Protein AF-A0AA97GCQ3-F1 (afdb_monomer_lite)

Structure (mmCIF, N/CA/C/O backbone):
data_AF-A0AA97GCQ3-F1
#
_entry.id   AF-A0AA97GCQ3-F1
#
loop_
_atom_site.group_PDB
_atom_site.id
_atom_site.type_symbol
_atom_site.label_atom_id
_atom_site.label_alt_id
_atom_site.label_comp_id
_atom_site.label_asym_id
_atom_site.label_entity_id
_atom_site.label_seq_id
_atom_site.pdbx_PDB_ins_code
_atom_site.Cartn_x
_atom_site.Cartn_y
_atom_site.Cartn_z
_atom_site.occupancy
_atom_site.B_iso_or_equiv
_atom_site.auth_seq_id
_atom_site.auth_comp_id
_atom_site.auth_asym_id
_atom_site.auth_atom_id
_atom_site.pdbx_PDB_model_num
ATOM 1 N N . MET A 1 1 ? -3.962 -22.859 -8.274 1.00 42.84 1 MET A N 1
ATOM 2 C CA . MET A 1 1 ? -2.793 -22.148 -7.695 1.00 42.84 1 MET A CA 1
ATOM 3 C C . MET A 1 1 ? -1.453 -22.818 -8.018 1.00 42.84 1 MET A C 1
ATOM 5 O O . MET A 1 1 ? -0.498 -22.085 -8.235 1.00 42.84 1 MET A O 1
ATOM 9 N N . ASN A 1 2 ? -1.375 -24.152 -8.142 1.00 38.94 2 ASN A N 1
ATOM 10 C CA . ASN A 1 2 ? -0.140 -24.864 -8.532 1.00 38.94 2 ASN A CA 1
ATOM 11 C C . ASN A 1 2 ? 0.263 -24.705 -10.015 1.00 38.94 2 ASN A C 1
ATOM 13 O O . ASN A 1 2 ? 1.421 -24.911 -10.347 1.00 38.94 2 ASN A O 1
ATOM 17 N N . GLU A 1 3 ? -0.654 -24.287 -10.896 1.00 45.84 3 GLU A N 1
ATOM 18 C CA . GLU A 1 3 ? -0.382 -24.079 -12.334 1.00 45.84 3 GLU A CA 1
ATOM 19 C C . GLU A 1 3 ? 0.534 -22.890 -12.657 1.00 45.84 3 GLU A C 1
ATOM 21 O O . GLU A 1 3 ? 1.082 -22.820 -13.752 1.00 45.84 3 GLU A O 1
ATOM 26 N N . TYR A 1 4 ? 0.721 -21.948 -11.728 1.00 51.69 4 TYR A N 1
ATOM 27 C CA . TYR A 1 4 ? 1.349 -20.656 -12.038 1.00 51.69 4 TYR A CA 1
ATOM 28 C C . TYR A 1 4 ? 2.735 -20.442 -11.408 1.00 51.69 4 TYR A C 1
ATOM 30 O O . TYR A 1 4 ? 3.248 -19.329 -11.468 1.00 51.69 4 TYR A O 1
ATOM 38 N N . ASN A 1 5 ? 3.366 -21.477 -10.831 1.00 46.22 5 ASN A N 1
ATOM 39 C CA . ASN A 1 5 ? 4.732 -21.401 -10.276 1.00 46.22 5 ASN A CA 1
ATOM 40 C C . ASN A 1 5 ? 4.979 -20.177 -9.356 1.00 46.22 5 ASN A C 1
ATOM 42 O O . ASN A 1 5 ? 6.012 -19.516 -9.427 1.00 46.22 5 ASN A O 1
ATOM 46 N N . PHE A 1 6 ? 4.042 -19.870 -8.452 1.00 53.06 6 PHE A N 1
ATOM 47 C CA . PHE A 1 6 ? 4.215 -18.798 -7.454 1.00 53.06 6 PHE A CA 1
ATOM 48 C C . PHE A 1 6 ? 5.164 -19.170 -6.292 1.00 53.06 6 PHE A C 1
ATOM 50 O O . PHE A 1 6 ? 5.409 -18.355 -5.407 1.00 53.06 6 PHE A O 1
ATOM 57 N N . THR A 1 7 ? 5.708 -20.388 -6.269 1.00 48.38 7 THR A N 1
ATOM 58 C CA . THR A 1 7 ? 6.380 -20.993 -5.105 1.00 48.38 7 THR A CA 1
ATOM 59 C C . THR A 1 7 ? 7.801 -20.492 -4.831 1.00 48.38 7 THR A C 1
ATOM 61 O O . THR A 1 7 ? 8.324 -20.756 -3.753 1.00 48.38 7 THR A O 1
ATOM 64 N N . SER A 1 8 ? 8.429 -19.735 -5.739 1.00 54.22 8 SER A N 1
ATOM 65 C CA . SER A 1 8 ? 9.792 -19.211 -5.540 1.00 54.22 8 SER A CA 1
ATOM 66 C C . SER A 1 8 ? 9.859 -17.718 -5.186 1.00 54.22 8 SER A C 1
ATOM 68 O O . SER A 1 8 ? 10.947 -17.141 -5.193 1.00 54.22 8 SER A O 1
ATOM 70 N N . PHE A 1 9 ? 8.728 -17.058 -4.912 1.00 62.56 9 PHE A N 1
ATOM 71 C CA . PHE A 1 9 ? 8.729 -15.639 -4.549 1.00 62.56 9 PHE A CA 1
ATOM 72 C C . PHE A 1 9 ? 8.988 -15.460 -3.049 1.00 62.56 9 PHE A C 1
ATOM 74 O O . PHE A 1 9 ? 8.114 -15.696 -2.220 1.00 62.56 9 PHE A O 1
ATOM 81 N N . GLN A 1 10 ? 10.199 -15.027 -2.703 1.00 68.31 10 GLN A N 1
ATOM 82 C CA . GLN A 1 10 ? 10.543 -14.633 -1.339 1.00 68.31 10 GLN A CA 1
ATOM 83 C C . GLN A 1 10 ? 10.162 -13.167 -1.125 1.00 68.31 10 GLN A C 1
ATOM 85 O O . GLN A 1 10 ? 10.665 -12.272 -1.808 1.00 68.31 10 GLN A O 1
ATOM 90 N N . ILE A 1 11 ? 9.262 -12.914 -0.174 1.00 73.00 11 ILE A N 1
ATOM 91 C CA . ILE A 1 11 ? 8.890 -11.555 0.219 1.00 73.00 11 ILE A CA 1
ATOM 92 C C . ILE A 1 11 ? 10.073 -10.955 0.981 1.00 73.00 11 ILE A C 1
ATOM 94 O O . ILE A 1 11 ? 10.389 -11.376 2.090 1.00 73.00 11 ILE A O 1
ATOM 98 N N . GLY A 1 12 ? 10.738 -9.971 0.380 1.00 83.38 12 GLY A N 1
ATOM 99 C CA . GLY A 1 12 ? 11.821 -9.250 1.042 1.00 83.38 12 GLY A CA 1
ATOM 100 C C . GLY A 1 12 ? 11.315 -8.363 2.184 1.00 83.38 12 GLY A C 1
ATOM 101 O O . GLY A 1 12 ? 10.216 -7.812 2.117 1.00 83.38 12 GLY A O 1
ATOM 102 N N . GLU A 1 13 ? 12.158 -8.144 3.193 1.00 88.75 13 GLU A N 1
ATOM 103 C CA . GLU A 1 13 ? 11.871 -7.297 4.365 1.00 88.75 13 GLU A CA 1
ATOM 104 C C . GLU A 1 13 ? 11.362 -5.895 3.980 1.00 88.75 13 GLU A C 1
ATOM 106 O O . GLU A 1 13 ? 10.442 -5.350 4.593 1.00 88.75 13 GLU A O 1
ATOM 111 N N . LYS A 1 14 ? 11.923 -5.322 2.909 1.00 89.19 14 LYS A N 1
ATOM 112 C CA . LYS A 1 14 ? 11.531 -4.014 2.370 1.00 89.19 14 LYS A CA 1
ATOM 113 C C . LYS A 1 14 ? 10.065 -3.973 1.933 1.00 89.19 14 LYS A C 1
ATOM 115 O O . LYS A 1 14 ? 9.393 -2.966 2.147 1.00 89.19 14 LYS A O 1
ATOM 120 N N . THR A 1 15 ? 9.565 -5.056 1.340 1.00 89.94 15 THR A N 1
ATOM 121 C CA . THR A 1 15 ? 8.166 -5.166 0.915 1.00 89.94 15 THR A CA 1
ATOM 122 C C . THR A 1 15 ? 7.246 -5.115 2.125 1.00 89.94 15 THR A C 1
ATOM 124 O O . THR A 1 15 ? 6.316 -4.312 2.142 1.00 89.94 15 THR A O 1
ATOM 127 N N . THR A 1 16 ? 7.553 -5.901 3.159 1.00 91.19 16 THR A N 1
ATOM 128 C CA . THR A 1 16 ? 6.791 -5.917 4.412 1.00 91.19 16 THR A CA 1
ATOM 129 C C . THR A 1 16 ? 6.785 -4.540 5.069 1.00 91.19 16 THR A C 1
ATOM 131 O O . THR A 1 16 ? 5.714 -4.013 5.348 1.00 91.19 16 THR A O 1
ATOM 134 N N . LYS A 1 17 ? 7.953 -3.898 5.222 1.00 92.69 17 LYS A N 1
ATOM 135 C CA . LYS A 1 17 ? 8.060 -2.547 5.805 1.00 92.69 17 LYS A CA 1
ATOM 136 C C . LYS A 1 17 ? 7.222 -1.512 5.055 1.00 92.69 17 LYS A C 1
ATOM 138 O O . LYS A 1 17 ? 6.518 -0.724 5.681 1.00 92.69 17 LYS A O 1
ATOM 143 N N . ASN A 1 18 ? 7.275 -1.517 3.722 1.00 92.75 18 ASN A N 1
ATOM 144 C CA . ASN A 1 18 ? 6.509 -0.567 2.919 1.00 92.75 18 ASN A CA 1
ATOM 145 C C . ASN A 1 18 ? 5.001 -0.812 3.041 1.00 92.75 18 ASN A C 1
ATOM 147 O O . ASN A 1 18 ? 4.253 0.149 3.178 1.00 92.75 18 ASN A O 1
ATOM 151 N N . ILE A 1 19 ? 4.548 -2.070 3.029 1.00 92.69 19 ILE A N 1
ATOM 152 C CA . ILE A 1 19 ? 3.123 -2.393 3.188 1.00 92.69 19 ILE A CA 1
ATOM 153 C C . ILE A 1 19 ? 2.623 -1.990 4.580 1.00 92.69 19 ILE A C 1
ATOM 155 O O . ILE A 1 19 ? 1.568 -1.366 4.673 1.00 92.69 19 ILE A O 1
ATOM 159 N N . THR A 1 20 ? 3.384 -2.274 5.642 1.00 92.25 20 THR A N 1
ATOM 160 C CA . THR A 1 20 ? 3.033 -1.860 7.010 1.00 92.25 20 THR A CA 1
ATOM 161 C C . THR A 1 20 ? 2.883 -0.342 7.108 1.00 92.25 20 THR A C 1
ATOM 163 O O . THR A 1 20 ? 1.847 0.134 7.556 1.00 92.25 20 THR A O 1
ATOM 166 N N . CYS A 1 21 ? 3.852 0.420 6.590 1.00 92.25 21 CYS A N 1
ATOM 167 C CA . CYS A 1 21 ? 3.807 1.887 6.585 1.00 92.25 21 CYS A CA 1
ATOM 168 C C . CYS A 1 21 ? 2.567 2.449 5.862 1.00 92.25 21 CYS A C 1
ATOM 170 O O . CYS A 1 21 ? 1.978 3.445 6.290 1.00 92.25 21 CYS A O 1
ATOM 172 N N . LEU A 1 22 ? 2.138 1.804 4.772 1.00 93.75 22 LEU A N 1
ATOM 173 C CA . LEU A 1 22 ? 0.913 2.190 4.076 1.00 93.75 22 LEU A CA 1
ATOM 174 C C . LEU A 1 22 ? -0.332 1.898 4.925 1.00 93.75 22 LEU A C 1
ATOM 176 O O . LEU A 1 22 ? -1.195 2.764 5.041 1.00 93.75 22 LEU A O 1
ATOM 180 N N . LEU A 1 23 ? -0.421 0.712 5.532 1.00 92.75 23 LEU A N 1
ATOM 181 C CA . LEU A 1 23 ? -1.576 0.283 6.336 1.00 92.75 23 LEU A CA 1
ATOM 182 C C . LEU A 1 23 ? -1.760 1.079 7.638 1.00 92.75 23 LEU A C 1
ATOM 184 O O . LEU A 1 23 ? -2.875 1.155 8.147 1.00 92.75 23 LEU A O 1
ATOM 188 N N . GLU A 1 24 ? -0.702 1.701 8.163 1.00 91.19 24 GLU A N 1
ATOM 189 C CA . GLU A 1 24 ? -0.793 2.605 9.322 1.00 91.19 24 GLU A CA 1
ATOM 190 C C . GLU A 1 24 ? -1.684 3.827 9.055 1.00 91.19 24 GLU A C 1
ATOM 192 O O . GLU A 1 24 ? -2.298 4.370 9.974 1.00 91.19 24 GLU A 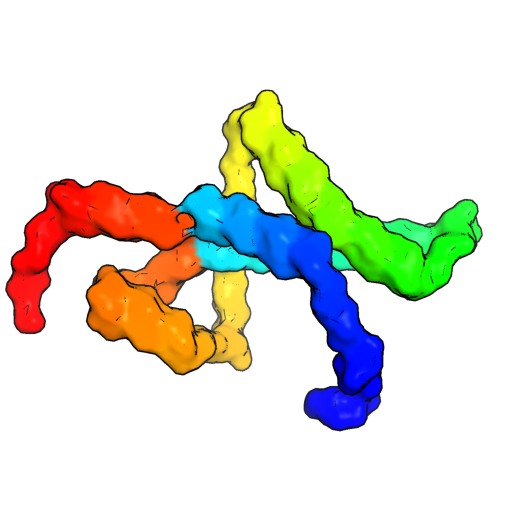O 1
ATOM 197 N N . ASN A 1 25 ? -1.755 4.269 7.797 1.00 90.75 25 ASN A N 1
ATOM 198 C CA . ASN A 1 25 ? -2.385 5.537 7.430 1.00 90.75 25 ASN A CA 1
ATOM 199 C C . ASN A 1 25 ? -3.519 5.384 6.411 1.00 90.75 25 ASN A C 1
ATOM 201 O O . ASN A 1 25 ? -4.414 6.226 6.365 1.00 90.75 25 ASN A O 1
ATOM 205 N N . LEU A 1 26 ? -3.501 4.321 5.609 1.00 92.88 26 LEU A N 1
ATOM 206 C CA . LEU A 1 26 ? -4.461 4.065 4.540 1.00 92.88 26 LEU A CA 1
ATOM 207 C C . LEU A 1 26 ? -5.367 2.878 4.868 1.00 92.88 26 LEU A C 1
ATOM 209 O O . LEU A 1 26 ? -5.004 1.975 5.620 1.00 92.88 26 LEU A O 1
ATOM 213 N N . SER A 1 27 ? -6.548 2.856 4.255 1.00 92.25 27 SER A N 1
ATOM 214 C CA . SER A 1 27 ? -7.412 1.676 4.265 1.00 92.25 27 SER A CA 1
ATOM 215 C C . SER A 1 27 ? -6.813 0.542 3.423 1.00 92.25 27 SER A C 1
ATOM 217 O O . SER A 1 27 ? -6.033 0.772 2.493 1.00 92.25 27 SER A O 1
ATOM 219 N N . VAL A 1 28 ? -7.227 -0.702 3.673 1.00 91.00 28 VAL A N 1
ATOM 220 C CA . VAL A 1 28 ? -6.820 -1.861 2.857 1.00 91.00 28 VAL A CA 1
ATOM 221 C C . VAL A 1 28 ? -7.217 -1.663 1.390 1.00 91.00 28 VAL A C 1
ATOM 223 O O . VAL A 1 28 ? -6.441 -1.991 0.492 1.00 91.00 28 VAL A O 1
ATOM 226 N N . GLY A 1 29 ? -8.387 -1.071 1.129 1.00 91.50 29 GLY A N 1
ATOM 227 C CA . GLY A 1 29 ? -8.838 -0.756 -0.232 1.00 91.50 29 GLY A CA 1
ATOM 228 C C . GLY A 1 29 ? -7.935 0.256 -0.953 1.00 91.50 29 GLY A C 1
ATOM 229 O O . GLY A 1 29 ? -7.645 0.100 -2.143 1.00 91.50 29 GLY A O 1
ATOM 230 N N . GLN A 1 30 ? -7.422 1.259 -0.235 1.00 94.19 30 GLN A N 1
ATOM 231 C CA . GLN A 1 30 ? -6.451 2.223 -0.764 1.00 94.19 30 GLN A CA 1
ATOM 232 C C . GLN A 1 30 ? -5.081 1.581 -1.003 1.00 94.19 30 GLN A C 1
ATOM 234 O O . GLN A 1 30 ? -4.482 1.783 -2.061 1.00 94.19 30 GLN A O 1
ATOM 239 N N . VAL A 1 31 ? -4.593 0.753 -0.075 1.00 94.06 31 VAL A N 1
ATOM 240 C CA . VAL A 1 31 ? -3.339 0.004 -0.264 1.00 94.06 31 VAL A CA 1
ATOM 241 C C . VAL A 1 31 ? -3.441 -0.922 -1.479 1.00 94.06 31 VAL A C 1
ATOM 243 O O . VAL A 1 31 ? -2.531 -0.968 -2.308 1.00 94.06 31 VAL A O 1
ATOM 246 N N . PHE A 1 32 ? -4.578 -1.598 -1.656 1.00 91.94 32 PHE A N 1
ATOM 247 C CA . PHE A 1 32 ? -4.819 -2.451 -2.815 1.00 91.94 32 PHE A CA 1
ATOM 248 C C . PHE A 1 32 ? -4.846 -1.669 -4.135 1.00 91.94 32 PHE A C 1
ATOM 250 O O . PHE A 1 32 ? -4.318 -2.147 -5.146 1.00 91.94 32 PHE A O 1
ATOM 257 N N . TYR A 1 33 ? -5.416 -0.459 -4.142 1.00 93.50 33 TYR A N 1
ATOM 258 C CA . TYR A 1 33 ? -5.324 0.448 -5.287 1.00 93.50 33 TYR A CA 1
ATOM 259 C C . TYR A 1 33 ? -3.865 0.786 -5.611 1.00 93.50 33 TYR A C 1
ATOM 261 O O . TYR A 1 33 ? -3.453 0.638 -6.764 1.00 93.50 33 TYR A O 1
ATOM 269 N N . ILE A 1 34 ? -3.076 1.167 -4.598 1.00 94.81 34 ILE A N 1
ATOM 270 C CA . ILE A 1 34 ?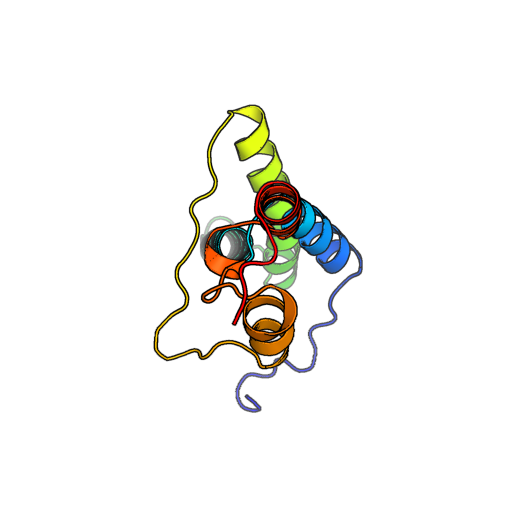 -1.664 1.520 -4.771 1.00 94.81 34 ILE A CA 1
ATOM 271 C C . ILE A 1 34 ? -0.883 0.361 -5.389 1.00 94.81 34 ILE A C 1
ATOM 273 O O . ILE A 1 34 ? -0.226 0.552 -6.410 1.00 94.81 34 ILE A O 1
ATOM 277 N N . ILE A 1 35 ? -1.010 -0.842 -4.824 1.00 93.25 35 ILE A N 1
ATOM 278 C CA . ILE A 1 35 ? -0.360 -2.055 -5.337 1.00 93.25 35 ILE A CA 1
ATOM 279 C C . ILE A 1 35 ? -0.799 -2.335 -6.777 1.00 93.25 35 ILE A C 1
ATOM 281 O O . ILE A 1 35 ? 0.033 -2.549 -7.655 1.00 93.25 35 ILE A O 1
ATOM 285 N N . SER A 1 36 ? -2.108 -2.304 -7.048 1.00 92.06 36 SER A N 1
ATOM 286 C CA . SER A 1 36 ? -2.640 -2.564 -8.393 1.00 92.06 36 SER A CA 1
ATOM 287 C C . SER A 1 36 ? -2.044 -1.600 -9.422 1.00 92.06 36 SER A C 1
ATOM 289 O O . SER A 1 36 ? -1.660 -2.007 -10.523 1.00 92.06 36 SER A O 1
ATOM 291 N N . LYS A 1 37 ? -1.961 -0.314 -9.066 1.00 93.56 37 LYS A N 1
ATOM 292 C CA . LYS A 1 37 ? -1.460 0.730 -9.953 1.00 93.56 37 LYS A CA 1
ATOM 293 C C . LYS A 1 37 ? 0.034 0.571 -10.225 1.00 93.56 37 LYS A C 1
ATOM 295 O O . LYS A 1 37 ? 0.434 0.583 -11.386 1.00 93.56 37 LYS A O 1
ATOM 300 N N . THR A 1 38 ? 0.843 0.351 -9.193 1.00 93.88 38 THR A N 1
ATOM 301 C CA . THR A 1 38 ? 2.300 0.208 -9.339 1.00 93.88 38 THR A CA 1
ATOM 302 C C . THR A 1 38 ? 2.694 -1.067 -10.075 1.00 93.88 38 THR A C 1
ATOM 304 O O . THR A 1 38 ? 3.624 -1.037 -10.878 1.00 93.88 38 THR A O 1
ATOM 307 N N . VAL A 1 39 ? 1.960 -2.167 -9.881 1.00 92.69 39 VAL A N 1
ATOM 308 C CA . VAL A 1 39 ? 2.134 -3.398 -10.669 1.00 92.69 39 VAL A CA 1
ATOM 309 C C . VAL A 1 39 ? 1.810 -3.153 -12.142 1.00 92.69 39 VAL A C 1
ATOM 311 O O . VAL A 1 39 ? 2.575 -3.567 -13.011 1.00 92.69 39 VAL A O 1
ATOM 314 N N . THR A 1 40 ? 0.716 -2.443 -12.435 1.00 92.12 40 THR A N 1
ATOM 315 C CA . THR A 1 40 ? 0.346 -2.093 -13.817 1.00 92.12 40 THR A CA 1
ATOM 316 C C . THR A 1 40 ? 1.427 -1.238 -14.476 1.00 92.12 40 THR A C 1
ATOM 318 O O . THR A 1 40 ? 1.838 -1.511 -15.603 1.00 92.12 40 THR A O 1
ATOM 321 N N . ASP A 1 41 ? 1.940 -0.238 -13.759 1.00 91.00 41 ASP A N 1
ATOM 322 C CA . ASP A 1 41 ? 2.994 0.641 -14.260 1.00 91.00 41 ASP A CA 1
ATOM 323 C C . ASP A 1 41 ? 4.308 -0.134 -14.498 1.00 91.00 41 ASP A C 1
ATOM 325 O O . ASP A 1 41 ? 4.952 0.055 -15.531 1.00 91.00 41 ASP A O 1
ATOM 329 N N . ALA A 1 42 ? 4.677 -1.064 -13.607 1.00 90.06 42 ALA A N 1
ATOM 330 C CA . ALA A 1 42 ? 5.843 -1.934 -13.781 1.00 90.06 42 ALA A CA 1
ATOM 331 C C . ALA A 1 42 ? 5.689 -2.904 -14.964 1.00 90.06 42 ALA A C 1
ATOM 333 O O . ALA A 1 42 ? 6.646 -3.131 -15.708 1.00 90.06 42 ALA A O 1
ATOM 334 N N . PHE A 1 43 ? 4.487 -3.444 -15.179 1.00 89.56 43 PHE A N 1
ATOM 335 C CA . PHE A 1 43 ? 4.182 -4.284 -16.337 1.00 89.56 43 PHE A CA 1
ATOM 336 C C . PHE A 1 43 ? 4.330 -3.505 -17.650 1.00 89.56 43 PHE A C 1
ATOM 338 O O . PHE A 1 43 ? 5.014 -3.962 -18.567 1.00 89.56 43 PHE A O 1
ATOM 345 N N . ILE A 1 44 ? 3.766 -2.294 -17.721 1.00 88.81 44 ILE A N 1
ATOM 346 C CA . ILE A 1 44 ? 3.928 -1.400 -18.876 1.00 88.81 44 ILE A CA 1
ATOM 347 C C . ILE A 1 44 ? 5.411 -1.081 -19.094 1.00 88.81 44 ILE A C 1
ATOM 349 O O . ILE A 1 44 ? 5.888 -1.113 -20.228 1.00 88.81 44 ILE A O 1
ATOM 353 N N . TYR A 1 45 ? 6.153 -0.798 -18.021 1.00 85.06 45 TYR A N 1
ATOM 354 C CA . TYR A 1 45 ? 7.582 -0.493 -18.081 1.00 85.06 45 TYR A CA 1
ATOM 355 C C . TYR A 1 45 ? 8.406 -1.666 -18.637 1.00 85.06 45 TYR A C 1
ATOM 357 O O . TYR A 1 45 ? 9.271 -1.447 -19.480 1.00 85.06 45 TYR A O 1
ATOM 365 N N . HIS A 1 46 ? 8.080 -2.904 -18.252 1.00 85.94 46 HIS A N 1
ATOM 366 C CA . HIS A 1 46 ? 8.689 -4.120 -18.801 1.00 85.94 46 HIS A CA 1
ATOM 367 C C . HIS A 1 46 ? 8.314 -4.370 -20.269 1.00 85.94 46 HIS A C 1
ATOM 369 O O . HIS A 1 46 ? 9.125 -4.869 -21.043 1.00 85.94 46 HIS A O 1
ATOM 375 N N . GLN A 1 47 ? 7.089 -4.028 -20.675 1.00 86.25 47 GLN A N 1
ATOM 376 C CA . GLN A 1 47 ? 6.603 -4.288 -22.031 1.00 86.25 47 GLN A CA 1
ATOM 377 C C . GLN A 1 47 ? 7.145 -3.297 -23.079 1.00 86.25 47 GLN A C 1
ATOM 379 O O . GLN A 1 47 ? 7.123 -3.594 -24.280 1.00 86.25 47 GLN A O 1
ATOM 384 N N . LYS A 1 48 ? 7.633 -2.121 -22.657 1.00 85.88 48 LYS A N 1
ATOM 385 C CA . LYS A 1 48 ? 8.197 -1.101 -23.553 1.00 85.88 48 LYS A CA 1
ATOM 386 C C . LYS A 1 48 ? 9.448 -1.624 -24.264 1.00 85.88 48 LYS A C 1
ATOM 388 O O . LYS A 1 48 ? 10.477 -1.852 -23.642 1.00 85.88 48 LYS A O 1
ATOM 393 N N . LYS A 1 49 ? 9.401 -1.695 -25.602 1.00 66.69 49 LYS A N 1
ATOM 394 C CA . LYS A 1 49 ? 10.526 -2.149 -26.451 1.00 66.69 49 LYS A CA 1
ATOM 395 C C . LYS A 1 49 ? 11.827 -1.358 -26.240 1.00 66.69 49 LYS A C 1
ATOM 397 O O . LYS A 1 49 ? 12.907 -1.905 -26.437 1.00 66.69 49 LYS A O 1
ATOM 402 N N . SER A 1 50 ? 11.724 -0.089 -25.842 1.00 72.19 50 SER A N 1
ATOM 403 C CA . SER A 1 50 ? 12.861 0.794 -25.546 1.00 72.19 50 SER A CA 1
ATOM 404 C C . SER A 1 50 ? 13.595 0.441 -24.250 1.00 72.19 50 SER A C 1
ATOM 406 O O . SER A 1 50 ? 14.725 0.871 -24.047 1.00 72.19 50 SER A O 1
ATOM 408 N N . THR A 1 51 ? 12.956 -0.309 -23.353 1.00 66.31 51 THR A N 1
ATOM 409 C CA . THR A 1 51 ? 13.432 -0.555 -21.995 1.00 66.31 51 THR A CA 1
ATOM 410 C C . THR A 1 51 ? 13.621 -2.059 -21.808 1.00 66.31 51 THR A C 1
ATOM 412 O O . THR A 1 51 ? 12.679 -2.790 -21.527 1.00 66.31 51 THR A O 1
ATOM 415 N N . LYS A 1 52 ? 14.858 -2.544 -21.954 1.00 70.69 52 LYS A N 1
ATOM 416 C CA . LYS A 1 52 ? 15.205 -3.960 -21.738 1.00 70.69 52 LYS A CA 1
ATOM 417 C C . LYS A 1 52 ? 15.407 -4.267 -20.250 1.00 70.69 52 LYS A C 1
ATOM 419 O O . LYS A 1 52 ? 16.511 -4.603 -19.832 1.00 70.69 52 LYS A O 1
ATOM 424 N N . ILE A 1 53 ? 14.366 -4.115 -19.438 1.00 80.31 53 ILE A N 1
ATOM 425 C CA . ILE A 1 53 ? 14.410 -4.543 -18.031 1.00 80.31 53 ILE A CA 1
ATOM 426 C C . ILE A 1 53 ? 13.965 -5.996 -17.920 1.00 80.31 53 ILE A C 1
ATOM 428 O O . ILE A 1 53 ? 13.069 -6.443 -18.632 1.00 80.31 53 ILE A O 1
ATOM 432 N N . ASN A 1 54 ? 14.573 -6.737 -17.002 1.00 83.12 54 ASN A N 1
ATOM 433 C CA . ASN A 1 54 ? 14.128 -8.094 -16.706 1.00 83.12 54 ASN A CA 1
ATOM 434 C C . ASN A 1 54 ? 12.948 -8.094 -15.710 1.00 83.12 54 ASN A C 1
ATOM 436 O O . ASN A 1 54 ? 12.650 -7.089 -15.056 1.00 83.12 54 ASN A O 1
ATOM 440 N N . LYS A 1 55 ? 12.281 -9.246 -15.564 1.00 80.88 55 LYS A N 1
ATOM 441 C CA . LYS A 1 55 ? 11.124 -9.411 -14.665 1.00 80.88 55 LYS A CA 1
ATOM 442 C C . LYS A 1 55 ? 11.444 -9.086 -13.199 1.00 80.88 55 LYS A C 1
ATOM 444 O O . LYS A 1 55 ? 10.606 -8.511 -12.511 1.00 80.88 55 LYS A O 1
ATOM 449 N N . GLY A 1 56 ? 12.649 -9.415 -12.728 1.00 82.62 56 GLY A N 1
ATOM 450 C CA . GLY A 1 56 ? 13.074 -9.153 -11.347 1.00 82.62 56 GLY A CA 1
ATOM 451 C C . GLY A 1 56 ? 13.231 -7.661 -11.052 1.00 82.62 56 GLY A C 1
ATOM 452 O O . GLY A 1 56 ? 12.757 -7.171 -10.032 1.00 82.62 56 GLY A O 1
ATOM 453 N N . GLN A 1 57 ? 13.823 -6.910 -11.980 1.00 82.94 57 GLN A N 1
ATOM 454 C CA . GLN A 1 57 ? 13.931 -5.454 -11.891 1.00 82.94 57 GLN A CA 1
ATOM 455 C C . GLN A 1 57 ? 12.555 -4.784 -11.920 1.00 82.94 57 GLN A C 1
ATOM 457 O O . GLN A 1 57 ? 12.302 -3.879 -11.125 1.00 82.94 57 GLN A O 1
ATOM 462 N N . ALA A 1 58 ? 11.648 -5.257 -12.781 1.00 85.56 58 ALA A N 1
ATOM 463 C CA . ALA A 1 58 ? 10.269 -4.780 -12.804 1.00 85.56 58 ALA A CA 1
ATOM 464 C C . ALA A 1 58 ? 9.569 -5.038 -11.457 1.00 85.56 58 ALA A C 1
ATOM 466 O O . ALA A 1 58 ? 8.980 -4.118 -10.893 1.00 85.56 58 ALA A O 1
ATOM 467 N N . ALA A 1 59 ? 9.709 -6.236 -10.884 1.00 83.94 59 ALA A N 1
ATOM 468 C CA . ALA A 1 59 ? 9.141 -6.565 -9.577 1.00 83.94 59 ALA A CA 1
ATOM 469 C C . ALA A 1 59 ? 9.711 -5.686 -8.447 1.00 83.94 59 ALA A C 1
ATOM 471 O O . ALA A 1 59 ? 8.950 -5.114 -7.668 1.00 83.94 59 ALA A O 1
ATOM 472 N N . ASN A 1 60 ? 11.032 -5.494 -8.399 1.00 85.00 60 ASN A N 1
ATOM 473 C CA . ASN A 1 60 ? 11.668 -4.619 -7.408 1.00 85.00 60 ASN A CA 1
ATOM 474 C C . ASN A 1 60 ? 11.208 -3.160 -7.540 1.00 85.00 60 ASN A C 1
ATOM 476 O O . ASN A 1 60 ? 11.035 -2.470 -6.535 1.00 85.00 60 ASN A O 1
ATOM 480 N N . SER A 1 61 ? 10.939 -2.698 -8.766 1.00 89.00 61 SER A N 1
ATOM 481 C CA . SER A 1 61 ? 10.434 -1.343 -9.000 1.00 89.00 61 SER A CA 1
ATOM 482 C C . SER A 1 61 ? 9.057 -1.096 -8.377 1.00 89.00 61 SER A C 1
ATOM 484 O O . SER A 1 61 ? 8.795 0.030 -7.955 1.00 89.00 61 SER A O 1
ATOM 486 N N . VAL A 1 62 ? 8.214 -2.133 -8.250 1.00 91.88 62 VAL A N 1
ATOM 487 C CA . VAL A 1 62 ? 6.894 -2.045 -7.598 1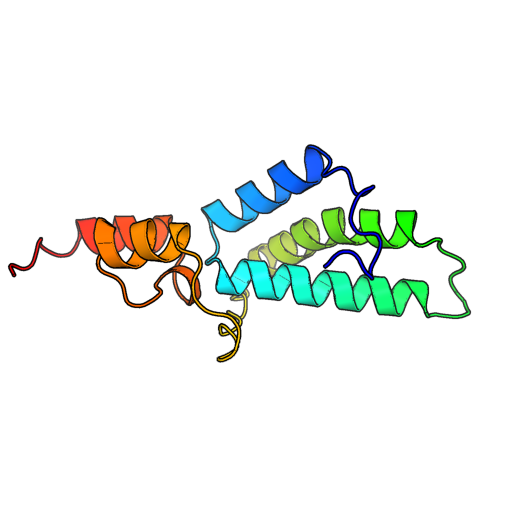.00 91.88 62 VAL A CA 1
ATOM 488 C C . VAL A 1 62 ? 7.056 -1.639 -6.136 1.00 91.88 62 VAL A C 1
ATOM 490 O O . VAL A 1 62 ? 6.371 -0.726 -5.679 1.00 91.88 62 VAL A O 1
ATOM 493 N N . VAL A 1 63 ? 7.993 -2.270 -5.419 1.00 90.25 63 VAL A N 1
ATOM 494 C CA . VAL A 1 63 ? 8.218 -2.043 -3.982 1.00 90.25 63 VAL A CA 1
ATOM 495 C C . VAL A 1 63 ? 8.548 -0.582 -3.696 1.00 90.25 63 VAL A C 1
ATOM 497 O O . VAL A 1 63 ? 7.967 0.017 -2.791 1.00 90.25 63 VAL A O 1
ATOM 500 N N . ASP A 1 64 ? 9.427 0.009 -4.503 1.00 90.50 64 ASP A N 1
ATOM 501 C CA . ASP A 1 64 ? 9.785 1.423 -4.391 1.00 90.50 64 ASP A CA 1
ATOM 502 C C . ASP A 1 64 ? 8.696 2.357 -4.919 1.00 90.50 64 ASP A C 1
ATOM 504 O O . ASP A 1 64 ? 8.459 3.428 -4.358 1.00 90.50 64 ASP A O 1
ATOM 508 N N . ALA A 1 65 ? 8.003 1.963 -5.988 1.00 92.81 65 ALA A N 1
ATOM 509 C CA . ALA A 1 65 ? 6.922 2.753 -6.556 1.00 92.81 65 ALA A CA 1
ATOM 510 C C . ALA A 1 65 ? 5.753 2.921 -5.580 1.00 92.81 65 ALA A C 1
ATOM 512 O O . ALA A 1 65 ? 5.170 4.001 -5.551 1.00 92.81 65 ALA A O 1
ATOM 513 N N . MET A 1 66 ? 5.443 1.912 -4.755 1.00 94.25 66 MET A N 1
ATOM 514 C CA . MET A 1 66 ? 4.388 2.006 -3.738 1.00 94.25 66 MET A CA 1
ATOM 515 C C . MET A 1 66 ? 4.632 3.169 -2.775 1.00 94.25 66 MET A C 1
ATOM 517 O O . MET A 1 66 ? 3.767 4.030 -2.612 1.00 94.25 66 MET A O 1
ATOM 521 N N . LYS A 1 67 ? 5.834 3.221 -2.190 1.00 91.75 67 LYS A N 1
ATOM 522 C CA . LYS A 1 67 ? 6.217 4.260 -1.231 1.00 91.75 67 LYS A CA 1
ATOM 523 C C . LYS A 1 67 ? 6.270 5.641 -1.886 1.00 91.75 67 LYS A C 1
ATOM 525 O O . LYS A 1 67 ? 5.622 6.560 -1.400 1.00 91.75 67 LYS A O 1
ATOM 530 N N . ARG A 1 68 ? 6.938 5.763 -3.042 1.00 93.81 68 ARG A N 1
ATOM 531 C CA . ARG A 1 68 ? 7.010 7.032 -3.793 1.00 93.81 68 ARG A CA 1
ATOM 532 C C . ARG A 1 68 ? 5.635 7.558 -4.182 1.00 93.81 68 ARG A C 1
ATOM 534 O O . ARG A 1 68 ? 5.401 8.763 -4.166 1.00 93.81 68 ARG A O 1
ATOM 541 N N . MET A 1 69 ? 4.729 6.665 -4.581 1.00 94.44 69 MET A N 1
ATOM 542 C CA . MET A 1 69 ? 3.379 7.072 -4.934 1.00 94.44 69 MET A CA 1
ATOM 543 C C . MET A 1 69 ? 2.663 7.610 -3.701 1.00 94.44 69 MET A C 1
ATOM 545 O O . MET A 1 69 ? 2.142 8.713 -3.770 1.00 94.44 69 MET A O 1
ATOM 549 N N . TYR A 1 70 ? 2.703 6.905 -2.572 1.00 94.06 70 TYR A N 1
ATOM 550 C CA . TYR A 1 70 ? 2.102 7.387 -1.329 1.00 94.06 70 TYR A CA 1
ATOM 551 C C . TYR A 1 70 ? 2.668 8.740 -0.868 1.00 94.06 70 TYR A C 1
ATOM 553 O O . TYR A 1 70 ? 1.899 9.665 -0.616 1.00 94.06 70 TYR A O 1
ATOM 561 N N . GLU A 1 71 ? 3.993 8.902 -0.861 1.00 94.00 71 GLU A N 1
ATOM 562 C CA . GLU A 1 71 ? 4.657 10.171 -0.530 1.00 94.00 71 GLU A CA 1
ATOM 563 C C . GLU A 1 71 ? 4.197 11.311 -1.444 1.00 94.00 71 GLU A C 1
ATOM 565 O O . GLU A 1 71 ? 3.929 12.414 -0.975 1.00 94.00 71 GLU A O 1
ATOM 570 N N . ARG A 1 72 ? 4.027 11.044 -2.746 1.00 94.69 72 ARG A N 1
ATOM 571 C CA . ARG A 1 72 ? 3.496 12.030 -3.694 1.00 94.69 72 ARG A CA 1
ATOM 572 C C . ARG A 1 72 ? 2.045 12.400 -3.392 1.00 94.69 72 ARG A C 1
ATOM 574 O O . ARG A 1 72 ? 1.688 13.561 -3.560 1.00 94.69 72 ARG A O 1
ATOM 581 N N . TYR A 1 73 ? 1.208 11.449 -2.981 1.00 93.38 73 TYR A N 1
ATOM 582 C CA . TYR A 1 73 ? -0.167 11.761 -2.582 1.00 93.38 73 TYR A CA 1
ATOM 583 C C . TYR A 1 73 ? -0.172 12.678 -1.353 1.00 93.38 73 TYR A C 1
ATOM 585 O O . TYR A 1 73 ? -0.836 13.709 -1.387 1.00 93.38 73 TYR A O 1
ATOM 593 N N . ILE A 1 74 ? 0.643 12.379 -0.335 1.00 93.12 74 ILE A N 1
ATOM 594 C CA . ILE A 1 74 ? 0.789 13.235 0.854 1.00 93.12 74 ILE A CA 1
ATOM 595 C C . ILE A 1 74 ? 1.292 14.631 0.475 1.00 93.12 74 ILE A C 1
ATOM 597 O O . ILE A 1 74 ? 0.679 15.624 0.852 1.00 93.12 74 ILE A O 1
ATOM 601 N N . ALA A 1 75 ? 2.381 14.714 -0.294 1.00 95.06 75 ALA A N 1
ATOM 602 C CA . ALA A 1 75 ? 3.027 15.979 -0.640 1.00 95.06 75 ALA A CA 1
ATOM 603 C C . ALA A 1 75 ? 2.102 16.940 -1.403 1.00 95.06 75 ALA A C 1
ATOM 605 O O . ALA A 1 75 ? 2.222 18.152 -1.257 1.00 95.06 75 ALA A O 1
ATOM 606 N N . ASN A 1 76 ? 1.173 16.405 -2.198 1.00 94.50 76 ASN A N 1
ATOM 607 C CA . ASN A 1 76 ? 0.199 17.203 -2.942 1.00 94.50 76 ASN A CA 1
ATOM 608 C C . ASN A 1 76 ? -1.159 17.344 -2.228 1.00 94.50 76 ASN A C 1
ATOM 610 O O . ASN A 1 76 ? -2.073 17.947 -2.787 1.00 94.50 76 ASN A O 1
ATOM 614 N N . GLY A 1 77 ? -1.330 16.758 -1.038 1.00 91.94 77 GLY A N 1
ATOM 615 C CA . GLY A 1 77 ? -2.615 16.736 -0.332 1.00 91.94 77 GLY A CA 1
ATOM 616 C C . GLY A 1 77 ? -3.712 15.948 -1.061 1.00 91.94 77 GLY A C 1
ATOM 617 O O . GLY A 1 77 ? -4.894 16.257 -0.923 1.00 91.94 77 GLY A O 1
ATOM 618 N N . TRP A 1 78 ? -3.348 14.952 -1.871 1.00 92.69 78 TRP A N 1
ATOM 619 C CA . TRP A 1 78 ? -4.304 14.144 -2.627 1.00 92.69 78 TRP A CA 1
ATOM 620 C C . TRP A 1 78 ? -4.860 12.993 -1.794 1.00 92.69 78 TRP A C 1
ATOM 622 O O . TRP A 1 78 ? -4.121 12.280 -1.112 1.00 92.69 78 TRP A O 1
ATOM 632 N N . SER A 1 79 ? -6.161 12.737 -1.927 1.00 89.12 79 SER A N 1
ATOM 633 C CA . SER A 1 79 ? -6.784 11.537 -1.376 1.00 89.12 79 SER A CA 1
ATOM 634 C C . SER A 1 79 ? -6.486 10.319 -2.252 1.00 89.12 79 SER A C 1
ATOM 636 O O . SER A 1 79 ? -6.547 10.368 -3.483 1.00 89.12 79 SER A O 1
ATOM 638 N N . VAL A 1 80 ? -6.149 9.195 -1.619 1.00 91.50 80 VAL A N 1
ATOM 639 C CA . VAL A 1 80 ? -5.947 7.928 -2.330 1.00 91.50 80 VAL A CA 1
ATOM 640 C C . VAL A 1 80 ? -7.310 7.307 -2.620 1.00 91.50 80 VAL A C 1
ATOM 642 O O . VAL A 1 80 ? -8.136 7.149 -1.720 1.00 91.50 80 VAL A O 1
ATOM 645 N N . TYR A 1 81 ? -7.537 6.925 -3.875 1.00 88.38 81 TYR A N 1
ATOM 646 C CA . TYR A 1 81 ? -8.739 6.194 -4.260 1.00 88.38 81 TYR A CA 1
ATOM 647 C C . TYR A 1 81 ? -8.782 4.832 -3.559 1.00 88.38 81 TYR A C 1
ATOM 649 O O . TYR A 1 81 ? -7.810 4.077 -3.605 1.00 88.38 81 TYR A O 1
ATOM 657 N N . SER A 1 82 ? -9.911 4.507 -2.929 1.00 87.94 82 SER A N 1
ATOM 658 C CA . SER A 1 82 ? -10.128 3.173 -2.378 1.00 87.94 82 SER A CA 1
ATOM 659 C C . SER A 1 82 ? -10.736 2.254 -3.429 1.00 87.94 82 SER A C 1
ATOM 661 O O . SER A 1 82 ? -11.772 2.562 -4.018 1.00 87.94 82 SER A O 1
ATOM 663 N N . LYS A 1 83 ? -10.095 1.108 -3.659 1.00 80.94 83 LYS A N 1
ATOM 664 C CA . LYS A 1 83 ? -10.596 0.098 -4.585 1.00 80.94 83 LYS A CA 1
ATOM 665 C C . LYS A 1 83 ? -11.568 -0.839 -3.872 1.00 80.94 83 LYS A C 1
ATOM 667 O O . LYS A 1 83 ? -11.234 -1.438 -2.853 1.00 80.94 83 LYS A O 1
ATOM 672 N N . TYR A 1 84 ? -12.747 -1.002 -4.466 1.00 79.38 84 TYR A N 1
ATOM 673 C CA . TYR A 1 84 ? -13.763 -1.944 -4.005 1.00 79.38 84 TYR A CA 1
ATOM 674 C C . TYR A 1 84 ? -13.279 -3.394 -4.076 1.00 79.38 84 TYR A C 1
ATOM 676 O O . TYR A 1 84 ? -12.530 -3.779 -4.984 1.00 79.38 84 TYR A O 1
ATOM 684 N N . ARG A 1 85 ? -13.772 -4.217 -3.146 1.00 79.81 85 ARG A N 1
ATOM 685 C CA . ARG A 1 85 ? -13.601 -5.669 -3.189 1.00 79.81 85 ARG A CA 1
ATOM 686 C C . ARG A 1 85 ? -14.428 -6.245 -4.349 1.00 79.81 85 ARG A C 1
ATOM 688 O O . ARG A 1 85 ? -15.633 -5.998 -4.417 1.00 79.81 85 ARG A O 1
ATOM 695 N N . PRO A 1 86 ? -13.825 -7.007 -5.279 1.00 80.44 86 PRO A N 1
ATOM 696 C CA . PRO A 1 86 ? -14.590 -7.689 -6.317 1.00 80.44 86 PRO A CA 1
ATOM 697 C C . PRO A 1 86 ? -15.577 -8.689 -5.703 1.00 80.44 86 PRO A C 1
ATOM 699 O O . PRO A 1 86 ? -15.201 -9.440 -4.809 1.00 80.44 86 PRO A O 1
ATOM 702 N N . ARG A 1 87 ? -16.810 -8.768 -6.227 1.00 76.81 87 ARG A N 1
ATOM 703 C CA . ARG A 1 87 ? -17.871 -9.652 -5.687 1.00 76.81 87 ARG A CA 1
ATOM 704 C C . ARG A 1 87 ? -17.483 -11.133 -5.606 1.00 76.81 87 ARG A C 1
ATOM 706 O O . ARG A 1 87 ? -18.002 -11.855 -4.770 1.00 76.81 87 ARG A O 1
ATOM 713 N N . HIS A 1 88 ? -16.587 -11.582 -6.480 1.00 82.88 88 HIS A N 1
ATOM 714 C CA . HIS A 1 88 ? -16.123 -12.970 -6.541 1.00 82.88 88 HIS A CA 1
ATOM 715 C C . HIS A 1 88 ? -14.980 -13.281 -5.559 1.00 82.88 88 HIS A C 1
ATOM 717 O O . HIS A 1 88 ? -14.539 -14.422 -5.489 1.00 82.88 88 HIS A O 1
ATOM 723 N N . CYS A 1 89 ? -14.464 -12.283 -4.837 1.00 81.31 89 CYS A N 1
ATOM 724 C CA . CYS A 1 89 ? -13.381 -12.450 -3.877 1.00 81.31 89 CYS A CA 1
ATOM 725 C C . CYS A 1 89 ? -13.926 -12.157 -2.472 1.00 81.31 89 CYS A C 1
ATOM 727 O O . CYS A 1 89 ? -13.996 -10.984 -2.098 1.00 81.31 89 CYS A O 1
ATOM 729 N N . PRO A 1 90 ? -14.359 -13.177 -1.706 1.00 82.62 90 PRO A N 1
ATOM 730 C CA . PRO A 1 90 ? -14.938 -12.966 -0.383 1.00 82.62 90 PRO A CA 1
ATOM 731 C C . PRO A 1 90 ? -13.927 -12.341 0.589 1.00 82.62 90 PRO A C 1
ATOM 733 O O . PRO A 1 90 ? -12.709 -12.390 0.389 1.00 82.62 90 PRO A O 1
ATOM 736 N N . GLN A 1 91 ? -14.438 -11.726 1.657 1.00 84.25 91 GLN A N 1
ATOM 737 C CA . GLN A 1 91 ? -13.594 -11.232 2.740 1.00 84.25 91 GLN A CA 1
ATOM 738 C C . GLN A 1 91 ? -12.829 -12.391 3.388 1.00 84.25 91 GLN A C 1
ATOM 740 O O . GLN A 1 91 ? -13.382 -13.468 3.597 1.00 84.25 91 GLN A O 1
ATOM 745 N N . SER A 1 92 ? -11.537 -12.189 3.669 1.00 86.94 92 SER A N 1
ATOM 746 C CA . SER A 1 92 ? -10.756 -13.204 4.375 1.00 86.94 92 SER A CA 1
ATOM 747 C C . SER A 1 92 ? -11.308 -13.385 5.787 1.00 86.94 92 SER A C 1
ATOM 749 O O . SER A 1 92 ? -11.764 -12.419 6.399 1.00 86.94 92 SER A O 1
ATOM 751 N N . VAL A 1 93 ? -11.213 -14.602 6.328 1.00 89.56 93 VAL A N 1
ATOM 752 C CA . VAL A 1 93 ? -11.678 -14.906 7.694 1.00 89.56 93 VAL A CA 1
ATOM 753 C C . VAL A 1 93 ? -11.025 -13.976 8.719 1.00 89.56 93 VAL A C 1
ATOM 755 O O . VAL A 1 93 ? -11.699 -13.460 9.600 1.00 89.56 93 VAL A O 1
ATOM 758 N N . LEU A 1 94 ? -9.732 -13.673 8.557 1.00 88.88 94 LEU A N 1
ATOM 759 C CA . LEU A 1 94 ? -9.031 -12.716 9.415 1.00 88.88 94 LEU A CA 1
ATOM 760 C C . LEU A 1 94 ? -9.679 -11.325 9.379 1.00 88.88 94 LEU A C 1
ATOM 762 O O . LEU A 1 94 ? -9.879 -10.712 10.423 1.00 88.88 94 LEU A O 1
ATOM 766 N N . CYS A 1 95 ? -10.014 -10.825 8.187 1.00 87.38 95 CYS A N 1
ATOM 767 C CA . CYS A 1 95 ? -10.676 -9.533 8.054 1.00 87.38 95 CYS A CA 1
ATOM 768 C C . CYS A 1 95 ? -12.113 -9.570 8.588 1.00 87.38 95 CYS A C 1
ATOM 770 O O . CYS A 1 95 ? -12.534 -8.592 9.189 1.00 87.38 95 CYS A O 1
ATOM 772 N N . GLN A 1 96 ? -12.844 -10.676 8.431 1.00 89.25 96 GLN A N 1
ATOM 773 C CA . GLN A 1 96 ? -14.170 -10.832 9.038 1.00 89.25 96 GLN A CA 1
ATOM 774 C C . GLN A 1 96 ? -14.086 -10.769 10.565 1.00 89.25 96 GLN A C 1
ATOM 776 O O . GLN A 1 96 ? -14.796 -9.989 11.189 1.00 89.25 96 GLN A O 1
ATOM 781 N N . VAL A 1 97 ? -13.169 -11.526 11.172 1.00 91.06 97 VAL A N 1
ATOM 782 C CA . VAL A 1 97 ? -12.979 -11.510 12.628 1.00 91.06 97 VAL A CA 1
ATOM 783 C C . VAL A 1 97 ? -12.577 -10.113 13.106 1.00 91.06 97 VAL A C 1
ATOM 785 O O . VAL A 1 97 ? -13.180 -9.584 14.031 1.00 91.06 97 VAL A O 1
ATOM 788 N N . LEU A 1 98 ? -11.598 -9.480 12.461 1.00 89.38 98 LEU A N 1
ATOM 789 C CA . LEU A 1 98 ? -11.124 -8.168 12.892 1.00 89.38 98 LEU A CA 1
ATOM 790 C C . LEU A 1 98 ? -12.162 -7.063 12.664 1.00 89.38 98 LEU A C 1
ATOM 792 O O . LEU A 1 98 ? -12.502 -6.336 13.587 1.00 89.38 98 LEU A O 1
ATOM 796 N N . PHE A 1 99 ? -12.654 -6.911 11.437 1.00 88.19 99 PHE A N 1
ATOM 797 C CA . PHE A 1 99 ? -13.465 -5.755 11.063 1.00 88.19 99 PHE A CA 1
ATOM 798 C C . PHE A 1 99 ? -14.946 -5.939 11.365 1.00 88.19 99 PHE A C 1
ATOM 800 O O . PHE A 1 99 ? -15.578 -4.966 11.756 1.00 88.19 99 PHE A O 1
ATOM 807 N N . VAL A 1 100 ? -15.494 -7.143 11.197 1.00 88.69 100 VAL A N 1
ATOM 808 C CA . VAL A 1 100 ? -16.932 -7.394 11.387 1.00 88.69 100 VAL A CA 1
ATOM 809 C C . VAL A 1 100 ? -17.223 -7.827 12.818 1.00 88.69 100 VAL A C 1
ATOM 811 O O . VAL A 1 100 ? -18.129 -7.291 13.440 1.00 88.69 100 VAL A O 1
ATOM 814 N N . PHE A 1 101 ? -16.460 -8.776 13.361 1.00 88.19 101 PHE A N 1
ATOM 815 C CA . PHE A 1 101 ? -16.744 -9.316 14.693 1.00 88.19 101 PHE A CA 1
ATOM 816 C C . PHE A 1 101 ? -16.199 -8.435 15.826 1.00 88.19 101 PHE A C 1
ATOM 818 O O . PHE A 1 101 ? -16.942 -8.107 16.743 1.00 88.19 101 PHE A O 1
ATOM 825 N N . ILE A 1 102 ? -14.922 -8.041 15.771 1.00 89.75 102 ILE A N 1
ATOM 826 C CA . ILE A 1 102 ? -14.289 -7.248 16.840 1.00 89.75 102 ILE A CA 1
ATOM 827 C C . ILE A 1 102 ? -14.675 -5.771 16.729 1.00 89.75 102 ILE A C 1
ATOM 829 O O . ILE A 1 102 ? -15.122 -5.187 17.707 1.00 89.75 102 ILE A O 1
ATOM 833 N N . LEU A 1 103 ? -14.496 -5.175 15.547 1.00 87.44 103 LEU A N 1
ATOM 834 C CA . LEU A 1 103 ? -14.704 -3.736 15.329 1.00 87.44 103 LEU A CA 1
ATOM 835 C C . LEU A 1 103 ? -16.128 -3.375 14.874 1.00 87.44 103 LEU A C 1
ATOM 837 O O . LEU A 1 103 ? -16.398 -2.207 14.632 1.00 87.44 103 LEU A O 1
ATOM 841 N N . GLN A 1 104 ? -17.018 -4.359 14.698 1.00 88.25 104 GLN A N 1
ATOM 842 C CA . GLN A 1 104 ? -18.433 -4.148 14.347 1.00 88.25 104 GLN A CA 1
ATOM 843 C C . GLN A 1 104 ? -18.677 -3.236 13.125 1.00 88.25 104 GLN A C 1
ATOM 845 O O . GLN A 1 104 ? -19.656 -2.497 13.047 1.00 88.25 104 GLN A O 1
ATOM 850 N N . THR A 1 105 ? -17.797 -3.307 12.125 1.00 84.75 105 THR A N 1
ATOM 851 C CA . THR A 1 105 ? -17.905 -2.564 10.859 1.00 84.75 105 THR A CA 1
ATOM 852 C C . THR A 1 105 ? -18.374 -3.452 9.704 1.00 84.75 105 THR A C 1
ATOM 854 O O . THR A 1 105 ? -18.117 -4.655 9.685 1.00 84.75 105 THR A O 1
ATOM 857 N N . ASP A 1 106 ? -18.982 -2.853 8.676 1.00 79.75 106 ASP A N 1
ATOM 858 C CA . ASP A 1 106 ? -19.313 -3.540 7.418 1.00 79.75 106 ASP A CA 1
ATOM 859 C C . ASP A 1 106 ? -18.134 -3.470 6.425 1.00 79.75 106 ASP A C 1
ATOM 861 O O . ASP A 1 106 ? -17.939 -2.462 5.745 1.00 79.75 106 ASP A O 1
ATOM 865 N N . ASP A 1 107 ? -17.278 -4.504 6.423 1.00 77.94 107 ASP A N 1
ATOM 866 C CA . ASP A 1 107 ? -16.004 -4.574 5.669 1.00 77.94 107 ASP A CA 1
ATOM 867 C C . ASP A 1 107 ? -15.201 -3.254 5.734 1.00 77.94 107 ASP A C 1
ATOM 869 O O . ASP A 1 107 ? -14.672 -2.754 4.734 1.00 77.94 107 ASP A O 1
ATOM 873 N N . GLY A 1 108 ? -15.105 -2.671 6.939 1.00 79.19 108 GLY A N 1
ATOM 874 C CA . GLY A 1 108 ? -14.588 -1.314 7.165 1.00 79.19 108 GLY A CA 1
ATOM 875 C C . GLY A 1 108 ? -13.169 -1.076 6.639 1.00 79.19 108 GLY A C 1
ATOM 876 O O . GLY A 1 108 ? -12.812 0.049 6.277 1.00 79.19 108 GLY A O 1
ATOM 877 N N . ALA A 1 109 ? -12.400 -2.157 6.484 1.00 81.94 109 ALA A N 1
ATOM 878 C CA . ALA A 1 109 ? -11.085 -2.194 5.856 1.00 81.94 109 ALA A CA 1
ATOM 879 C C . ALA A 1 109 ? -11.041 -1.562 4.456 1.00 81.94 109 ALA A C 1
ATOM 881 O O . ALA A 1 109 ? -9.981 -1.114 4.016 1.00 81.94 109 ALA A O 1
ATOM 882 N N . ILE A 1 110 ? -12.158 -1.547 3.721 1.00 85.75 110 ILE A N 1
ATOM 883 C CA . ILE A 1 110 ? -12.199 -0.966 2.377 1.00 85.75 110 ILE A CA 1
ATOM 884 C C . ILE A 1 110 ? -12.076 0.554 2.460 1.00 85.75 110 ILE A C 1
ATOM 886 O O . ILE A 1 110 ? -11.292 1.146 1.720 1.00 85.75 110 ILE A O 1
ATOM 890 N N . HIS A 1 111 ? -12.807 1.212 3.351 1.00 84.56 111 HIS A N 1
ATOM 891 C CA . HIS A 1 111 ? -12.991 2.664 3.272 1.00 84.56 111 HIS A CA 1
ATOM 892 C C . HIS A 1 111 ? -12.199 3.449 4.311 1.00 84.56 111 HIS A C 1
ATOM 894 O O . HIS A 1 111 ? -11.835 4.590 4.035 1.00 84.56 111 HIS A O 1
ATOM 900 N N . LYS A 1 112 ? -11.895 2.844 5.462 1.00 86.88 112 LYS A N 1
ATOM 901 C CA . LYS A 1 112 ? -11.210 3.514 6.568 1.00 86.88 112 LYS A CA 1
ATOM 902 C C . LYS A 1 112 ? -9.923 2.785 6.943 1.00 86.88 112 LYS A C 1
ATOM 904 O O . LYS A 1 112 ? -9.828 1.562 6.821 1.00 86.88 112 LYS A O 1
ATOM 909 N N . SER A 1 113 ? -8.915 3.537 7.373 1.00 89.12 113 SER A N 1
ATOM 910 C CA . SER A 1 113 ? -7.731 2.947 8.002 1.00 89.12 113 SER A CA 1
ATOM 911 C C . SER A 1 113 ? -8.069 2.460 9.412 1.00 89.12 113 SER A C 1
ATOM 913 O O . SER A 1 113 ? -9.002 2.959 10.040 1.00 89.12 113 SER A O 1
ATOM 915 N N . LEU A 1 114 ? -7.296 1.507 9.941 1.00 87.19 114 LEU A N 1
ATOM 916 C CA . LEU A 1 114 ? -7.496 1.016 11.313 1.00 87.19 114 LEU A CA 1
ATOM 917 C C . LEU A 1 114 ? -7.444 2.153 12.339 1.00 87.19 114 LEU A C 1
ATOM 919 O O . LEU A 1 114 ? -8.269 2.203 13.244 1.00 87.19 114 LEU A O 1
ATOM 923 N N . LYS A 1 115 ? -6.524 3.107 12.149 1.00 87.31 115 LYS A N 1
ATOM 924 C CA . LYS A 1 115 ? -6.414 4.297 12.996 1.00 87.31 115 LYS A CA 1
ATOM 925 C C . LYS A 1 115 ? -7.707 5.114 12.998 1.00 87.31 115 LYS A C 1
ATOM 927 O O . LYS A 1 115 ? -8.165 5.507 14.061 1.00 87.31 115 LYS A O 1
ATOM 932 N N . GLN A 1 116 ? -8.301 5.343 11.825 1.00 86.31 116 GLN A N 1
ATOM 933 C CA . GLN A 1 116 ? -9.571 6.065 11.713 1.00 86.31 116 GLN A CA 1
ATOM 934 C C . GLN A 1 116 ? -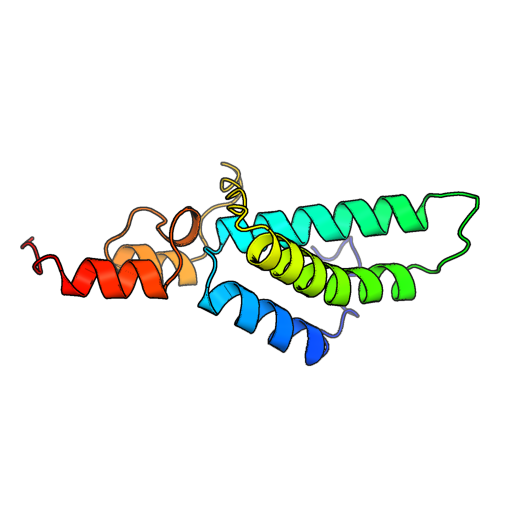10.715 5.310 12.386 1.00 86.31 116 GLN A C 1
ATOM 936 O O . GLN A 1 116 ? -11.493 5.928 13.093 1.00 86.31 116 GLN A O 1
ATOM 941 N N . ILE A 1 117 ? -10.793 3.989 12.200 1.00 85.94 117 ILE A N 1
ATOM 942 C CA . ILE A 1 117 ? -11.851 3.166 12.802 1.00 85.94 117 ILE A CA 1
ATOM 943 C C . ILE A 1 117 ? -11.781 3.245 14.328 1.00 85.94 117 ILE A C 1
ATOM 945 O O . ILE A 1 117 ? -12.775 3.581 14.951 1.00 85.94 117 ILE A O 1
ATOM 949 N N . ILE A 1 118 ? -10.601 3.029 14.913 1.00 85.06 118 ILE A N 1
ATOM 950 C CA . ILE A 1 118 ? -10.417 3.047 16.372 1.00 85.06 118 ILE A CA 1
ATOM 951 C C . ILE A 1 118 ? -10.686 4.446 16.951 1.00 85.06 118 ILE A C 1
ATOM 953 O O . ILE A 1 118 ? -11.357 4.580 17.964 1.00 85.06 118 ILE A O 1
ATOM 957 N N . THR A 1 119 ? -10.204 5.508 16.294 1.00 82.56 119 THR A N 1
ATOM 958 C CA . THR A 1 119 ? -10.426 6.887 16.773 1.00 82.56 119 THR A CA 1
ATOM 959 C C . THR A 1 119 ? -11.882 7.347 16.621 1.00 82.56 119 THR A C 1
ATOM 961 O O . THR A 1 119 ? -12.328 8.219 17.368 1.00 82.56 119 THR A O 1
ATOM 964 N N . ASP A 1 120 ? -12.616 6.815 15.641 1.00 70.75 120 ASP A N 1
ATOM 965 C CA . ASP A 1 120 ? -14.054 7.063 15.493 1.00 70.75 120 ASP A CA 1
ATOM 966 C C . ASP A 1 120 ? -14.853 6.312 16.576 1.00 70.75 120 ASP A C 1
ATOM 968 O O . ASP A 1 120 ? -15.803 6.880 17.116 1.00 70.75 120 ASP A O 1
ATOM 972 N N . ASP A 1 121 ? -14.431 5.095 16.938 1.00 58.19 121 ASP A N 1
ATOM 973 C CA . ASP A 1 121 ? -15.004 4.286 18.029 1.00 58.19 121 ASP A CA 1
ATOM 974 C C . ASP A 1 121 ? -14.855 4.981 19.393 1.00 58.19 121 ASP A C 1
ATOM 976 O O . ASP A 1 121 ? -15.807 5.070 20.168 1.00 58.19 121 ASP A O 1
ATOM 980 N N . ASP A 1 122 ? -13.703 5.613 19.646 1.00 54.94 122 ASP A N 1
ATOM 981 C CA . ASP A 1 122 ? -13.467 6.404 20.864 1.00 54.94 122 ASP A CA 1
ATOM 982 C C . ASP A 1 122 ? -14.436 7.601 21.008 1.00 54.94 122 ASP A C 1
ATOM 984 O O . ASP A 1 122 ? -14.594 8.160 22.097 1.00 54.94 122 ASP A O 1
ATOM 988 N N . LYS A 1 123 ? -15.095 8.023 19.917 1.00 50.50 123 LYS A N 1
ATOM 989 C CA . LYS A 1 123 ? -16.069 9.130 19.898 1.00 50.50 123 LYS A CA 1
ATOM 990 C C . LYS A 1 123 ? -17.524 8.667 19.935 1.00 50.50 123 LYS A C 1
ATOM 992 O O . LYS A 1 123 ? -18.416 9.511 20.044 1.00 50.50 123 LYS A O 1
ATOM 997 N N . GLY A 1 124 ? -17.778 7.366 19.852 1.00 44.06 124 GLY A N 1
ATOM 998 C CA . GLY A 1 124 ? -19.112 6.810 19.707 1.00 44.06 124 GLY A CA 1
ATOM 999 C C . GLY A 1 124 ? -19.225 5.480 20.424 1.00 44.06 124 GLY A C 1
ATOM 1000 O O . GLY A 1 124 ? -19.008 4.450 19.815 1.00 44.06 124 GLY A O 1
ATOM 1001 N N . VAL A 1 125 ? -19.603 5.558 21.704 1.00 44.97 125 VAL A N 1
ATOM 1002 C CA . VAL A 1 125 ? -20.559 4.672 22.384 1.00 44.97 125 VAL A CA 1
ATOM 1003 C C . VAL A 1 125 ? -20.586 3.241 21.842 1.00 44.97 125 VAL A C 1
ATOM 1005 O O . VAL A 1 125 ? -21.129 3.003 20.767 1.00 44.97 125 VAL A O 1
ATOM 1008 N N . PHE A 1 126 ? -20.150 2.290 22.674 1.00 42.06 126 PHE A N 1
ATOM 1009 C CA . PHE A 1 126 ? -20.650 0.915 22.672 1.00 42.06 126 PHE A CA 1
ATOM 1010 C C . PHE A 1 126 ? -22.188 0.939 22.631 1.00 42.06 126 PHE A C 1
ATOM 1012 O O . PHE A 1 126 ? -22.859 0.939 23.666 1.00 42.06 126 PHE A O 1
ATOM 1019 N N . PHE A 1 127 ? -22.768 1.053 21.440 1.00 39.94 127 PHE A N 1
ATOM 1020 C CA . PHE A 1 127 ? -24.199 0.975 21.249 1.00 39.94 127 PHE A CA 1
ATOM 1021 C C . PHE A 1 127 ? -24.533 -0.504 21.270 1.00 39.94 127 PHE A C 1
ATOM 1023 O O . PHE A 1 127 ? -24.313 -1.225 20.305 1.00 39.94 127 PHE A O 1
ATOM 1030 N N . ASN A 1 128 ? -24.998 -0.911 22.451 1.00 37.03 128 ASN A N 1
ATOM 1031 C CA . ASN A 1 128 ? -25.914 -2.011 22.711 1.00 37.03 128 ASN A CA 1
ATOM 1032 C C . ASN A 1 128 ? -26.396 -2.734 21.448 1.00 37.03 128 ASN A C 1
ATOM 1034 O O . ASN A 1 128 ? -27.173 -2.148 20.696 1.00 37.03 128 ASN A O 1
ATOM 1038 N N . HIS A 1 129 ? -26.052 -4.016 21.328 1.00 36.31 129 HIS A N 1
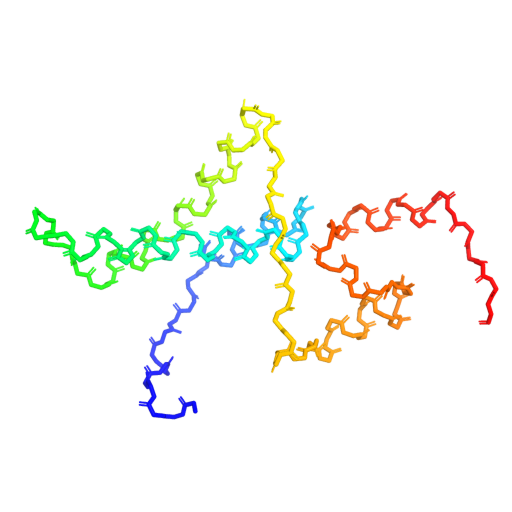ATOM 1039 C CA . HIS A 1 129 ? -27.007 -5.101 21.095 1.00 36.31 129 HIS A CA 1
ATOM 1040 C C . HIS A 1 129 ? -26.432 -6.430 21.583 1.00 36.31 129 HIS A C 1
ATOM 1042 O O . HIS A 1 129 ? -25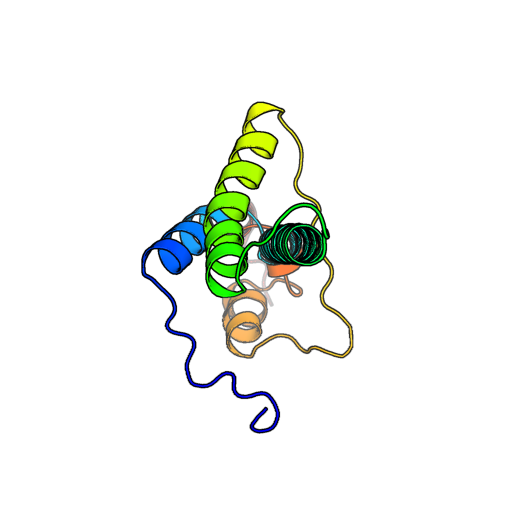.275 -6.746 21.231 1.00 36.31 129 HIS A O 1
#

Sequence (129 aa):
MNEYNFTSFQIGEKTTKNITCLLENLSVGQVFYIISKTVTDAFIYHQKKSTKINKGQAANSVVDAMKRMYERYIANGWSVYSKYRPRHCPQSVLCQVLFVFILQTDDGAIHKSLKQIITDDDKGVFFNH

pLDDT: mean 81.77, std 15.33, range [36.31, 95.06]

Foldseek 3Di:
DVVPPPPPDDDDPLLVVLLVVCLQFDFLQLLVLLLVVLLVVLVVQCVDPVHPDDPVVSVVSSSVSSNVVVVVCVVVVHDRDGHDDDPVDDDDPVLCCVCCVVLVHDSCSRHDRPVRSVVVVVVDDPPDD

Radius of gyration: 17.5 Å; chains: 1; bounding box: 42×42×49 Å

Secondary structure (DSSP, 8-state):
-GGG-GGG----HHHHHHHHHHHTTS-HHHHHHHHHHHHHHHHHHHH-TT----HHHHHHHHHHHHHHHHHHHHHTTPPPPPPPPPTTSPPPHHHIIIIIIIS--SSGGGTS-HHHHHHHHTTS-----